Protein AF-0000000080788972 (afdb_homodimer)

Secondary structure (DSSP, 8-state):
-EEEEE-TTHHHHHTSSEEEE-S-BSSHHHHHHHH--SSSB-TTS-BPTTEEEEETTEEGGG--S-B-TTEEEEEEESS---/-EEEEE-TTHHHHHTSSEEEE-S-BSSHHHHHHHH--SSSB-TTSSBPTTEEEEETTEEGGG--S-B-TTEEEEEEESS---

Sequence (164 aa):
MVNIIFKGPLVNYFGTDRIILKNSYNDIIDLIKEIDKNDIISHDGKIRAGYIILINGRDYRIYNKQLGENDTVEIIPINHGGMVNIIFKGPLVNYFGTDRIILKNSYNDIIDLIKEIDKNDIISHDGKIRAGYIILINGRDYRIYNKQLGENDTVEIIPINHGG

pLDDT: mean 90.89, std 12.17, range [23.2, 98.38]

Organism: Sulfurisphaera tokodaii (strain DSM 16993 / JCM 10545 / NBRC 100140 / 7) (NCBI:txid273063)

Structure (mmCIF, N/CA/C/O backbone):
data_AF-0000000080788972-model_v1
#
loop_
_entity.id
_entity.type
_entity.pdbx_description
1 polymer Ubiquitin
#
loop_
_atom_site.group_PDB
_atom_site.id
_atom_site.type_symbol
_atom_site.label_atom_id
_atom_site.label_alt_id
_atom_site.label_comp_id
_atom_site.label_asym_id
_atom_site.label_entity_id
_atom_site.label_seq_id
_atom_site.pdbx_PDB_ins_code
_atom_site.Cartn_x
_atom_site.Cartn_y
_atom_site.Cartn_z
_atom_site.occupancy
_atom_site.B_iso_or_equiv
_atom_site.auth_seq_id
_atom_site.auth_comp_id
_atom_site.auth_asym_id
_atom_site.auth_atom_id
_atom_site.pdbx_PDB_model_num
ATOM 1 N N . MET A 1 1 ? -10.805 -18.516 2.658 1 92.12 1 MET A N 1
ATOM 2 C CA . MET A 1 1 ? -11.008 -17.516 1.621 1 92.12 1 MET A CA 1
ATOM 3 C C . MET A 1 1 ? -10.008 -16.375 1.774 1 92.12 1 MET A C 1
ATOM 5 O O . MET A 1 1 ? -9.742 -15.922 2.891 1 92.12 1 MET A O 1
ATOM 9 N N . VAL A 1 2 ? -9.352 -16.016 0.581 1 96.56 2 VAL A N 1
ATOM 10 C CA . VAL A 1 2 ? -8.414 -14.898 0.636 1 96.56 2 VAL A CA 1
ATOM 11 C C . VAL A 1 2 ? -8.82 -13.828 -0.374 1 96.56 2 VAL A C 1
ATOM 13 O O . VAL A 1 2 ? -9.109 -14.133 -1.534 1 96.56 2 VAL A O 1
ATOM 16 N N . ASN A 1 3 ? -8.945 -12.594 0.067 1 97.62 3 ASN A N 1
ATOM 17 C CA . ASN A 1 3 ? -9.188 -11.445 -0.806 1 97.62 3 ASN A CA 1
ATOM 18 C C . ASN A 1 3 ? -7.887 -10.812 -1.274 1 97.62 3 ASN A C 1
ATOM 20 O O . ASN A 1 3 ? -7.043 -10.438 -0.457 1 97.62 3 ASN A O 1
ATOM 24 N N . ILE A 1 4 ? -7.676 -10.75 -2.527 1 97.94 4 ILE A N 1
ATOM 25 C CA . ILE A 1 4 ? -6.523 -10.047 -3.076 1 97.94 4 ILE A CA 1
ATOM 26 C C . ILE A 1 4 ? -6.961 -8.688 -3.629 1 97.94 4 ILE A C 1
ATOM 28 O O . ILE A 1 4 ? -7.902 -8.609 -4.426 1 97.94 4 ILE A O 1
ATOM 32 N N . ILE A 1 5 ? -6.355 -7.66 -3.174 1 98.38 5 ILE A N 1
ATOM 33 C CA . ILE A 1 5 ? -6.637 -6.309 -3.646 1 98.38 5 ILE A CA 1
ATOM 34 C C . ILE A 1 5 ? -5.445 -5.781 -4.438 1 98.38 5 ILE A C 1
ATOM 36 O O . ILE A 1 5 ? -4.312 -5.785 -3.949 1 98.38 5 ILE A O 1
ATOM 40 N N . PHE A 1 6 ? -5.66 -5.359 -5.633 1 97.44 6 PHE A N 1
ATOM 41 C CA . PHE A 1 6 ? -4.652 -4.738 -6.484 1 97.44 6 PHE A CA 1
ATOM 42 C C . PHE A 1 6 ? -4.742 -3.219 -6.41 1 97.44 6 PHE A C 1
ATOM 44 O O . PHE A 1 6 ? -5.84 -2.654 -6.434 1 97.44 6 PHE A O 1
ATOM 51 N N . LYS A 1 7 ? -3.578 -2.643 -6.305 1 96.38 7 LYS A N 1
ATOM 52 C CA . LYS A 1 7 ? -3.539 -1.186 -6.234 1 96.38 7 LYS A CA 1
ATOM 53 C C . LYS A 1 7 ? -2.826 -0.593 -7.445 1 96.38 7 LYS A C 1
ATOM 55 O O . LYS A 1 7 ? -2.096 -1.296 -8.148 1 96.38 7 LYS A O 1
ATOM 60 N N . GLY A 1 8 ? -3.146 0.694 -7.73 1 94.56 8 GLY A N 1
ATOM 61 C CA . GLY A 1 8 ? -2.469 1.406 -8.805 1 94.56 8 GLY A CA 1
ATOM 62 C C . GLY A 1 8 ? -2.641 0.748 -10.156 1 94.56 8 GLY A C 1
ATOM 63 O O . GLY A 1 8 ? -3.744 0.328 -10.516 1 94.56 8 GLY A O 1
ATOM 64 N N . PRO A 1 9 ? -1.51 0.696 -10.93 1 92.81 9 PRO A N 1
ATOM 65 C CA . PRO A 1 9 ? -1.602 0.198 -12.305 1 92.81 9 PRO A CA 1
ATOM 66 C C . PRO A 1 9 ? -1.979 -1.279 -12.375 1 92.81 9 PRO A C 1
ATOM 68 O O . PRO A 1 9 ? -2.371 -1.772 -13.438 1 92.81 9 PRO A O 1
ATOM 71 N N . LEU A 1 10 ? -1.84 -1.935 -11.281 1 95 10 LEU A N 1
ATOM 72 C CA . LEU A 1 10 ? -2.148 -3.361 -11.289 1 95 10 LEU A CA 1
ATOM 73 C C . LEU A 1 10 ? -3.633 -3.594 -11.539 1 95 10 LEU A C 1
ATOM 75 O O . LEU A 1 10 ? -4.027 -4.668 -12.008 1 95 10 LEU A O 1
ATOM 79 N N . VAL A 1 11 ? -4.445 -2.625 -11.211 1 95.56 11 VAL A N 1
ATOM 80 C CA . VAL A 1 11 ? -5.883 -2.738 -11.445 1 95.56 11 VAL A CA 1
ATOM 81 C C . VAL A 1 11 ? -6.148 -2.955 -12.93 1 95.56 11 VAL A C 1
ATOM 83 O O . VAL A 1 11 ? -6.906 -3.855 -13.305 1 95.56 11 VAL A O 1
ATOM 86 N N . ASN A 1 12 ? -5.434 -2.07 -13.688 1 93.56 12 ASN A N 1
ATOM 87 C CA . ASN A 1 12 ? -5.594 -2.227 -15.125 1 93.56 12 ASN A CA 1
ATOM 88 C C . ASN A 1 12 ? -4.957 -3.52 -15.625 1 93.56 12 ASN A C 1
ATOM 90 O O . ASN A 1 12 ? -5.504 -4.188 -16.5 1 93.56 12 ASN A O 1
ATOM 94 N N . TYR A 1 13 ? -3.826 -3.879 -15.07 1 92.06 13 TYR A N 1
ATOM 95 C CA . TYR A 1 13 ? -3.1 -5.074 -15.477 1 92.06 13 TYR A CA 1
ATOM 96 C C . TYR A 1 13 ? -3.949 -6.324 -15.273 1 92.06 13 TYR A C 1
ATOM 98 O O . TYR A 1 13 ? -4 -7.195 -16.156 1 92.06 13 TYR A O 1
ATOM 106 N N . PHE A 1 14 ? -4.699 -6.473 -14.18 1 94.38 14 PHE A N 1
ATOM 107 C CA . PHE A 1 14 ? -5.48 -7.656 -13.836 1 94.38 14 PHE A CA 1
ATOM 108 C C . PHE A 1 14 ? -6.93 -7.492 -14.281 1 94.38 14 PHE A C 1
ATOM 110 O O . PHE A 1 14 ? -7.691 -8.461 -14.289 1 94.38 14 PHE A O 1
ATOM 117 N N . GLY A 1 15 ? -7.324 -6.227 -14.703 1 95.44 15 GLY A N 1
ATOM 118 C CA . GLY A 1 15 ? -8.672 -5.953 -15.188 1 95.44 15 GLY A CA 1
ATOM 119 C C . GLY A 1 15 ? -9.688 -5.816 -14.07 1 95.44 15 GLY A C 1
ATOM 120 O O . GLY A 1 15 ? -10.891 -5.773 -14.32 1 95.44 15 GLY A O 1
ATOM 121 N N .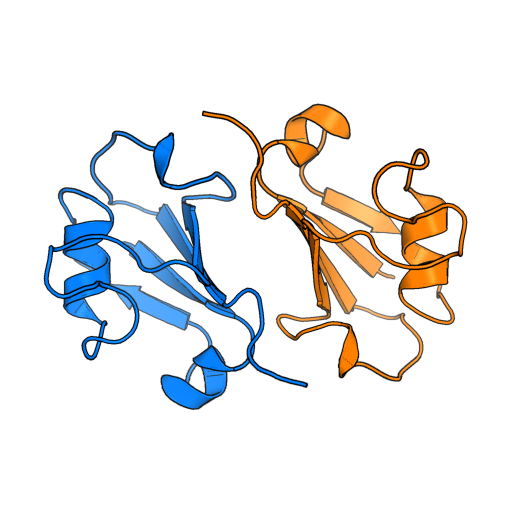 THR A 1 16 ? -9.211 -5.902 -12.836 1 97.19 16 THR A N 1
ATOM 122 C CA . THR A 1 16 ? -10.039 -5.777 -11.641 1 97.19 16 THR A CA 1
ATOM 123 C C . THR A 1 16 ? -9.211 -5.27 -10.461 1 97.19 16 THR A C 1
ATOM 125 O O . THR A 1 16 ? -7.984 -5.406 -10.453 1 97.19 16 THR A O 1
ATOM 128 N N . ASP A 1 17 ? -9.859 -4.676 -9.438 1 97.38 17 ASP A N 1
ATOM 129 C CA . ASP A 1 17 ? -9.125 -4.207 -8.266 1 97.38 17 ASP A CA 1
ATOM 130 C C . ASP A 1 17 ? -9.102 -5.262 -7.164 1 97.38 17 ASP A C 1
ATOM 132 O O . ASP A 1 17 ? -8.406 -5.105 -6.16 1 97.38 17 ASP A O 1
ATOM 136 N N . ARG A 1 18 ? -9.883 -6.367 -7.383 1 97.88 18 ARG A N 1
ATOM 137 C CA . ARG A 1 18 ? -9.945 -7.359 -6.316 1 97.88 18 ARG A CA 1
ATOM 138 C C . ARG A 1 18 ? -10.305 -8.734 -6.871 1 97.88 18 ARG A C 1
ATOM 140 O O . ARG A 1 18 ? -11.094 -8.852 -7.809 1 97.88 18 ARG A O 1
ATOM 147 N N . ILE A 1 19 ? -9.781 -9.758 -6.336 1 96.5 19 ILE A N 1
ATOM 148 C CA . ILE A 1 19 ? -10.172 -11.133 -6.625 1 96.5 19 ILE A CA 1
ATOM 149 C C . ILE A 1 19 ? -10.305 -11.922 -5.324 1 96.5 19 ILE A C 1
ATOM 151 O O . ILE A 1 19 ? -9.617 -11.625 -4.34 1 96.5 19 ILE A O 1
ATOM 155 N N . ILE A 1 20 ? -11.25 -12.82 -5.285 1 96.69 20 ILE A N 1
ATOM 156 C CA . ILE A 1 20 ? -11.453 -13.688 -4.133 1 96.69 20 ILE A CA 1
ATOM 157 C C . ILE A 1 20 ? -10.992 -15.109 -4.461 1 96.69 20 ILE A C 1
ATOM 159 O O . ILE A 1 20 ? -11.406 -15.688 -5.465 1 96.69 20 ILE A O 1
ATOM 163 N N . LEU A 1 21 ? -10.055 -15.578 -3.678 1 95.31 21 LEU A N 1
ATOM 164 C CA . LEU A 1 21 ? -9.609 -16.969 -3.799 1 95.31 21 LEU A CA 1
ATOM 165 C C . LEU A 1 21 ? -10.227 -17.828 -2.707 1 95.31 21 LEU A C 1
ATOM 167 O O . LEU A 1 21 ? -10.219 -17.453 -1.532 1 95.31 21 LEU A O 1
ATOM 171 N N . LYS A 1 22 ? -10.727 -18.953 -3.029 1 93.81 22 LYS A N 1
ATOM 172 C CA . LYS A 1 22 ? -11.453 -19.797 -2.088 1 93.81 22 LYS A CA 1
ATOM 173 C C . LYS A 1 22 ? -10.531 -20.812 -1.426 1 93.81 22 LYS A C 1
ATOM 175 O O . LYS A 1 22 ? -10.891 -21.438 -0.426 1 93.81 22 LYS A O 1
ATOM 180 N N . ASN A 1 23 ? -9.336 -20.938 -1.827 1 92.12 23 ASN A N 1
ATOM 181 C CA . ASN A 1 23 ? -8.375 -21.891 -1.283 1 92.12 23 ASN A CA 1
ATOM 182 C C . ASN A 1 23 ? -7.543 -21.266 -0.165 1 92.12 23 ASN A C 1
ATOM 184 O O . ASN A 1 23 ? -7.598 -20.062 0.058 1 92.12 23 ASN A O 1
ATOM 188 N N . SER A 1 24 ? -6.965 -22.188 0.576 1 93.12 24 SER A N 1
ATOM 189 C CA . SER A 1 24 ? -5.918 -21.766 1.503 1 93.12 24 SER A CA 1
ATOM 190 C C . SER A 1 24 ? -4.535 -21.938 0.882 1 93.12 24 SER A C 1
ATOM 192 O O . SER A 1 24 ? -4.348 -22.75 -0.026 1 93.12 24 SER A O 1
ATOM 194 N N . TYR A 1 25 ? -3.633 -21.125 1.379 1 94.25 25 TYR A N 1
ATOM 195 C CA . TYR A 1 25 ? -2.264 -21.156 0.878 1 94.25 25 TYR A CA 1
ATOM 196 C C . TYR A 1 25 ? -1.267 -21.266 2.025 1 94.25 25 TYR A C 1
ATOM 198 O O . TYR A 1 25 ? -1.512 -20.766 3.123 1 94.25 25 TYR A O 1
ATOM 206 N N . ASN A 1 26 ? -0.19 -21.906 1.738 1 93 26 ASN A N 1
ATOM 207 C CA . ASN A 1 26 ? 0.823 -22.094 2.771 1 93 26 ASN A CA 1
ATOM 208 C C . ASN A 1 26 ? 1.501 -20.781 3.143 1 93 26 ASN A C 1
ATOM 210 O O . ASN A 1 26 ? 1.84 -20.562 4.305 1 93 26 ASN A O 1
ATOM 214 N N . ASP A 1 27 ? 1.814 -20.031 2.158 1 94.44 27 ASP A N 1
ATOM 215 C CA . ASP A 1 27 ? 2.447 -18.734 2.365 1 94.44 27 ASP A CA 1
ATOM 216 C C . ASP A 1 27 ? 2.129 -17.766 1.219 1 94.44 27 ASP A C 1
ATOM 218 O O . ASP A 1 27 ? 1.364 -18.109 0.314 1 94.44 27 ASP A O 1
ATOM 222 N N . ILE A 1 28 ? 2.639 -16.609 1.322 1 95.94 28 ILE A N 1
ATOM 223 C CA . ILE A 1 28 ? 2.338 -15.523 0.395 1 95.94 28 ILE A CA 1
ATOM 224 C C . ILE A 1 28 ? 2.883 -15.859 -0.991 1 95.94 28 ILE A C 1
ATOM 226 O O . ILE A 1 28 ? 2.271 -15.523 -2.006 1 95.94 28 ILE A O 1
ATOM 230 N N . ILE A 1 29 ? 4.055 -16.516 -1.034 1 95.12 29 ILE A N 1
ATOM 231 C CA . ILE A 1 29 ? 4.648 -16.859 -2.322 1 95.12 29 ILE A CA 1
ATOM 232 C C . ILE A 1 29 ? 3.738 -17.828 -3.074 1 95.12 29 ILE A C 1
ATOM 234 O O . ILE A 1 29 ? 3.451 -17.625 -4.258 1 95.12 29 ILE A O 1
ATOM 238 N N . ASP A 1 30 ? 3.279 -18.828 -2.328 1 94.06 30 ASP A N 1
ATOM 239 C CA . ASP A 1 30 ? 2.342 -19.797 -2.902 1 94.06 30 ASP A CA 1
ATOM 240 C C . ASP A 1 30 ? 1.092 -19.094 -3.428 1 94.06 30 ASP A C 1
ATOM 242 O O . ASP A 1 30 ? 0.587 -19.438 -4.5 1 94.06 30 ASP A O 1
ATOM 246 N N . LEU A 1 31 ? 0.535 -18.203 -2.771 1 95.94 31 LEU A N 1
ATOM 247 C CA . LEU A 1 31 ? -0.671 -17.469 -3.143 1 95.94 31 LEU A CA 1
ATOM 248 C C . LEU A 1 31 ? -0.437 -16.641 -4.402 1 95.94 31 LEU A C 1
ATOM 250 O O . LEU A 1 31 ? -1.224 -16.719 -5.348 1 95.94 31 LEU A O 1
ATOM 254 N N . ILE A 1 32 ? 0.674 -15.844 -4.402 1 96.44 32 ILE A N 1
ATOM 255 C CA . ILE A 1 32 ? 0.932 -14.93 -5.508 1 96.44 32 ILE A CA 1
ATOM 256 C C . ILE A 1 32 ? 1.182 -15.727 -6.785 1 96.44 32 ILE A C 1
ATOM 258 O O . ILE A 1 32 ? 0.778 -15.305 -7.875 1 96.44 32 ILE A O 1
ATOM 262 N N . LYS A 1 33 ? 1.804 -16.891 -6.66 1 94.06 33 LYS A N 1
ATOM 263 C CA . LYS A 1 33 ? 2.072 -17.734 -7.824 1 94.06 33 LYS A CA 1
ATOM 264 C C . LYS A 1 33 ? 0.777 -18.125 -8.523 1 94.06 33 LYS A C 1
ATOM 266 O O . LYS A 1 33 ? 0.766 -18.359 -9.734 1 94.06 33 LYS A O 1
ATOM 271 N N . GLU A 1 34 ? -0.278 -18.203 -7.773 1 92.62 34 GLU A N 1
ATOM 272 C CA . GLU A 1 34 ? -1.574 -18.594 -8.32 1 92.62 34 GLU A CA 1
ATOM 273 C C . GLU A 1 34 ? -2.092 -17.547 -9.305 1 92.62 34 GLU A C 1
ATOM 275 O O . GLU A 1 34 ? -2.777 -17.875 -10.273 1 92.62 34 GLU A O 1
ATOM 280 N N . ILE A 1 35 ? -1.763 -16.281 -9.109 1 93.75 35 ILE A N 1
ATOM 281 C CA . ILE A 1 35 ? -2.393 -15.211 -9.883 1 93.75 35 ILE A CA 1
ATOM 282 C C . ILE A 1 35 ? -1.349 -14.523 -10.75 1 93.75 35 ILE A C 1
ATOM 284 O O . ILE A 1 35 ? -1.694 -13.82 -11.711 1 93.75 35 ILE A O 1
ATOM 288 N N . ASP A 1 36 ? -0.043 -14.68 -10.359 1 88 36 ASP A N 1
ATOM 289 C CA . ASP A 1 36 ? 1.08 -13.945 -10.93 1 88 36 ASP A CA 1
ATOM 290 C C . ASP A 1 36 ? 1.401 -14.438 -12.344 1 88 36 ASP A C 1
ATOM 292 O O . ASP A 1 36 ? 1.428 -15.641 -12.594 1 88 36 ASP A O 1
ATOM 296 N N . LYS A 1 37 ? 1.533 -13.586 -13.289 1 83.44 37 LYS A N 1
ATOM 297 C CA . LYS A 1 37 ? 2.023 -13.945 -14.617 1 83.44 37 LYS A CA 1
ATOM 298 C C . LYS A 1 37 ? 3.529 -13.719 -14.727 1 83.44 37 LYS A C 1
ATOM 300 O O . LYS A 1 37 ? 4 -13.102 -15.68 1 83.44 37 LYS A O 1
ATOM 305 N N . ASN A 1 38 ? 4.336 -14.016 -13.703 1 80.06 38 ASN A N 1
ATOM 306 C CA . ASN A 1 38 ? 5.793 -13.953 -13.602 1 80.06 38 ASN A CA 1
ATOM 307 C C . ASN A 1 38 ? 6.285 -12.508 -13.508 1 80.06 38 ASN A C 1
ATOM 309 O O . ASN A 1 38 ? 7.375 -12.195 -13.984 1 80.06 38 ASN A O 1
ATOM 313 N N . ASP A 1 39 ? 5.512 -11.68 -13.031 1 90.12 39 ASP A N 1
ATOM 314 C CA . ASP A 1 39 ? 5.887 -10.273 -12.898 1 90.12 39 ASP A CA 1
ATOM 315 C C . ASP A 1 39 ? 6.285 -9.945 -11.461 1 90.12 39 ASP A C 1
ATOM 317 O O . ASP A 1 39 ? 7.277 -9.25 -11.227 1 90.12 39 ASP A O 1
ATOM 321 N N . ILE A 1 40 ? 5.574 -10.5 -10.555 1 94.88 40 ILE A N 1
ATOM 322 C CA . ILE A 1 40 ? 5.758 -10.133 -9.156 1 94.88 40 ILE A CA 1
ATOM 323 C C . ILE A 1 40 ? 6.789 -11.062 -8.516 1 94.88 40 ILE A C 1
ATOM 325 O O . ILE A 1 40 ? 7.656 -10.609 -7.762 1 94.88 40 ILE A O 1
ATOM 329 N N . ILE A 1 41 ? 6.691 -12.375 -8.789 1 96.06 41 ILE A N 1
ATOM 330 C CA . ILE A 1 41 ? 7.633 -13.352 -8.242 1 96.06 41 ILE A CA 1
ATOM 331 C C . ILE A 1 41 ? 8.797 -13.539 -9.219 1 96.06 41 ILE A C 1
ATOM 333 O O . ILE A 1 41 ? 8.586 -13.789 -10.406 1 96.06 41 ILE A O 1
ATOM 337 N N . SER A 1 42 ? 10.023 -13.391 -8.719 1 93.69 42 SER A N 1
ATOM 338 C CA . SER A 1 42 ? 11.227 -13.547 -9.531 1 93.69 42 SER A CA 1
ATOM 339 C C . SER A 1 42 ? 11.492 -15.016 -9.852 1 93.69 42 SER A C 1
ATOM 341 O O . SER A 1 42 ? 10.82 -15.898 -9.32 1 93.69 42 SER A O 1
ATOM 343 N N . HIS A 1 43 ? 12.523 -15.258 -10.758 1 93.06 43 HIS A N 1
ATOM 344 C CA . HIS A 1 43 ? 12.891 -16.609 -11.148 1 93.06 43 HIS A CA 1
ATOM 345 C C . HIS A 1 43 ? 13.383 -17.422 -9.953 1 93.06 43 HIS A C 1
ATOM 347 O O . HIS A 1 43 ? 13.18 -18.641 -9.898 1 93.06 43 HIS A O 1
ATOM 353 N N . ASP A 1 44 ? 13.914 -16.75 -8.914 1 93.31 44 ASP A N 1
ATOM 354 C CA . ASP A 1 44 ? 14.422 -17.438 -7.73 1 93.31 44 ASP A CA 1
ATOM 355 C C . ASP A 1 44 ? 13.32 -17.625 -6.688 1 93.31 44 ASP A C 1
ATOM 357 O O . ASP A 1 44 ? 13.586 -18.062 -5.57 1 93.31 44 ASP A O 1
ATOM 361 N N . GLY A 1 45 ? 12.148 -17.25 -7.023 1 92.62 45 GLY A N 1
ATOM 362 C CA . GLY A 1 45 ? 11.008 -17.547 -6.168 1 92.62 45 GLY A CA 1
ATOM 363 C C . GLY A 1 45 ? 10.781 -16.484 -5.098 1 92.62 45 GLY A C 1
ATOM 364 O O . GLY A 1 45 ? 10.125 -16.766 -4.086 1 92.62 45 GLY A O 1
ATOM 365 N N . LYS A 1 46 ? 11.328 -15.305 -5.301 1 93.69 46 LYS A N 1
ATOM 366 C CA . LYS A 1 46 ? 11.18 -14.227 -4.332 1 93.69 46 LYS A CA 1
ATOM 367 C C . LYS A 1 46 ? 10.312 -13.102 -4.891 1 93.69 46 LYS A C 1
ATOM 369 O O . LYS A 1 46 ? 10.18 -12.961 -6.105 1 93.69 46 LYS A O 1
ATOM 374 N N . ILE A 1 47 ? 9.656 -12.375 -4.047 1 93.44 47 ILE A N 1
ATOM 375 C CA . ILE A 1 47 ? 8.922 -11.188 -4.469 1 93.44 47 ILE A CA 1
ATOM 376 C C . ILE A 1 47 ? 9.906 -10.102 -4.902 1 93.44 47 ILE A C 1
ATOM 378 O O . ILE A 1 47 ? 10.82 -9.75 -4.156 1 93.44 47 ILE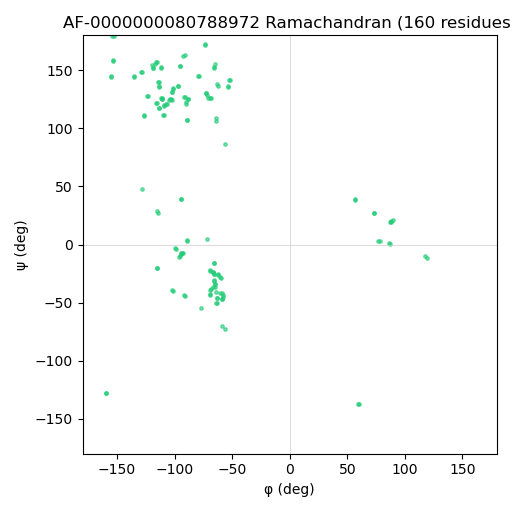 A O 1
ATOM 382 N N . ARG A 1 48 ? 9.711 -9.602 -6.094 1 92.38 48 ARG A N 1
ATOM 383 C CA . ARG A 1 48 ? 10.602 -8.602 -6.668 1 92.38 48 ARG A CA 1
ATOM 384 C C . ARG A 1 48 ? 10.523 -7.293 -5.887 1 92.38 48 ARG A C 1
ATOM 386 O O . ARG A 1 48 ? 9.469 -6.945 -5.344 1 92.38 48 ARG A O 1
ATOM 393 N N . ALA A 1 49 ? 11.711 -6.691 -6.055 1 88.38 49 ALA A N 1
ATOM 394 C CA . ALA A 1 49 ? 11.711 -5.328 -5.531 1 88.38 49 ALA A CA 1
ATOM 395 C C . ALA A 1 49 ? 10.719 -4.449 -6.289 1 88.38 49 ALA A C 1
ATOM 397 O O . ALA A 1 49 ? 10.43 -4.703 -7.461 1 88.38 49 ALA A O 1
ATOM 398 N N . GLY A 1 50 ? 9.945 -3.6 -5.711 1 90.69 50 GLY A N 1
ATOM 399 C CA . GLY A 1 50 ? 9.023 -2.709 -6.395 1 90.69 50 GLY A CA 1
ATOM 400 C C . GLY A 1 50 ? 7.574 -2.965 -6.035 1 90.69 50 GLY A C 1
ATOM 401 O O . GLY A 1 50 ? 6.68 -2.256 -6.496 1 90.69 50 GLY A O 1
ATOM 402 N N . TYR A 1 51 ? 7.523 -4.066 -5.359 1 93.62 51 TYR A N 1
ATOM 403 C CA . TYR A 1 51 ? 6.176 -4.355 -4.879 1 93.62 51 TYR A CA 1
ATOM 404 C C . TYR A 1 51 ? 6.117 -4.309 -3.359 1 93.62 51 TYR A C 1
ATOM 406 O O . TYR A 1 51 ? 7.02 -4.797 -2.68 1 93.62 51 TYR A O 1
ATOM 414 N N . ILE A 1 52 ? 5.105 -3.775 -2.871 1 93.81 52 ILE A N 1
ATOM 415 C CA . ILE A 1 52 ? 4.734 -3.881 -1.464 1 93.81 52 ILE A CA 1
ATOM 416 C C . ILE A 1 52 ? 3.576 -4.863 -1.308 1 93.81 52 ILE A C 1
ATOM 418 O O . ILE A 1 52 ? 2.57 -4.766 -2.014 1 93.81 52 ILE A O 1
ATOM 422 N N . ILE A 1 53 ? 3.762 -5.816 -0.499 1 95.75 53 ILE A N 1
ATOM 423 C CA . ILE A 1 53 ? 2.713 -6.789 -0.211 1 95.75 53 ILE A CA 1
ATOM 424 C C . ILE A 1 53 ? 2.316 -6.699 1.261 1 95.75 53 ILE A C 1
ATOM 426 O O . ILE A 1 53 ? 3.168 -6.809 2.146 1 95.75 53 ILE A O 1
ATOM 430 N N . LEU A 1 54 ? 1.129 -6.445 1.532 1 96.19 54 LEU A N 1
ATOM 431 C CA . LEU A 1 54 ? 0.598 -6.395 2.891 1 96.19 54 LEU A CA 1
ATOM 432 C C . LEU A 1 54 ? -0.408 -7.516 3.123 1 96.19 54 LEU A C 1
ATOM 434 O O . LEU A 1 54 ? -1.221 -7.82 2.246 1 96.19 54 LEU A O 1
ATOM 438 N N . ILE A 1 55 ? -0.34 -8.164 4.227 1 96.5 55 ILE A N 1
ATOM 439 C CA . ILE A 1 55 ? -1.353 -9.102 4.699 1 96.5 55 ILE A CA 1
ATOM 440 C C . ILE A 1 55 ? -2.082 -8.508 5.902 1 96.5 55 ILE A C 1
ATOM 442 O O . ILE A 1 55 ? -1.478 -8.281 6.949 1 96.5 55 ILE A O 1
ATOM 446 N N . ASN A 1 56 ? -3.359 -8.18 5.66 1 96 56 ASN A N 1
ATOM 447 C CA . ASN A 1 56 ? -4.16 -7.543 6.699 1 96 56 ASN A CA 1
ATOM 448 C C . ASN A 1 56 ? -3.516 -6.25 7.195 1 96 56 ASN A C 1
ATOM 450 O O . ASN A 1 56 ? -3.451 -6.008 8.398 1 96 56 ASN A O 1
ATOM 454 N N . GLY A 1 57 ? -2.949 -5.52 6.293 1 95.44 57 GLY A N 1
ATOM 455 C CA . GLY A 1 57 ? -2.43 -4.188 6.559 1 95.44 57 GLY A CA 1
ATOM 456 C C . GLY A 1 57 ? -1.001 -4.195 7.066 1 95.44 57 GLY A C 1
ATOM 457 O O . GLY A 1 57 ? -0.434 -3.137 7.355 1 95.44 57 GLY A O 1
ATOM 458 N N . ARG A 1 58 ? -0.446 -5.406 7.172 1 94.19 58 ARG A N 1
ATOM 459 C CA . ARG A 1 58 ? 0.909 -5.531 7.699 1 94.19 58 ARG A CA 1
ATOM 460 C C . ARG A 1 58 ? 1.845 -6.141 6.656 1 94.19 58 ARG A C 1
ATOM 462 O O . ARG A 1 58 ? 1.417 -6.934 5.816 1 94.19 58 ARG A O 1
ATOM 469 N N . ASP A 1 59 ? 3.133 -5.742 6.809 1 94.69 59 ASP A N 1
ATOM 470 C CA . ASP A 1 59 ? 4.121 -6.285 5.883 1 94.69 59 ASP A CA 1
ATOM 471 C C . ASP A 1 59 ? 4.07 -7.812 5.852 1 94.69 59 ASP A C 1
ATOM 473 O O . ASP A 1 59 ? 4.066 -8.453 6.902 1 94.69 59 ASP A O 1
ATOM 477 N N . TYR A 1 60 ? 4.137 -8.375 4.668 1 94.81 60 TYR A N 1
ATOM 478 C CA . TYR A 1 60 ? 3.98 -9.82 4.523 1 94.81 60 TYR A CA 1
ATOM 479 C C . TYR A 1 60 ? 5.148 -10.562 5.164 1 94.81 60 TYR A C 1
ATOM 481 O O . TYR A 1 60 ? 5.012 -11.719 5.566 1 94.81 60 TYR A O 1
ATOM 489 N N . ARG A 1 61 ? 6.297 -9.953 5.316 1 92.31 61 ARG A N 1
ATOM 490 C CA . ARG A 1 61 ? 7.5 -10.602 5.836 1 92.31 61 ARG A CA 1
ATOM 4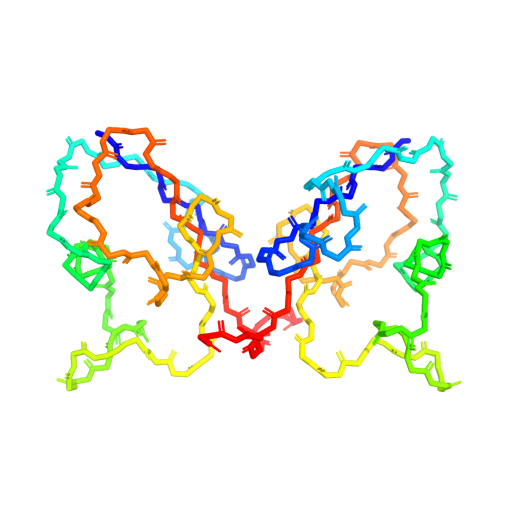91 C C . ARG A 1 61 ? 7.344 -10.938 7.312 1 92.31 61 ARG A C 1
ATOM 493 O O . ARG A 1 61 ? 8.07 -11.781 7.84 1 92.31 61 ARG A O 1
ATOM 500 N N . ILE A 1 62 ? 6.469 -10.25 7.934 1 90.81 62 ILE A N 1
ATOM 501 C CA . ILE A 1 62 ? 6.312 -10.508 9.359 1 90.81 62 ILE A CA 1
ATOM 502 C C . ILE A 1 62 ? 5.109 -11.422 9.586 1 90.81 62 ILE A C 1
ATOM 504 O O . ILE A 1 62 ? 4.758 -11.719 10.734 1 90.81 62 ILE A O 1
ATOM 508 N N . TYR A 1 63 ? 4.406 -11.758 8.531 1 87.06 63 TYR A N 1
ATOM 509 C CA . TYR A 1 63 ? 3.27 -12.672 8.594 1 87.06 63 TYR A CA 1
ATOM 510 C C . TYR A 1 63 ? 3.719 -14.117 8.406 1 87.06 63 TYR A C 1
ATOM 512 O O . TYR A 1 63 ? 4.16 -14.5 7.324 1 87.06 63 TYR A O 1
ATOM 520 N N . ASN A 1 64 ? 3.76 -14.945 9.336 1 82.69 64 ASN A N 1
ATOM 521 C CA . ASN A 1 64 ? 4.328 -16.297 9.297 1 82.69 64 ASN A CA 1
ATOM 522 C C . ASN A 1 64 ? 3.252 -17.359 9.477 1 82.69 64 ASN A C 1
ATOM 524 O O . ASN A 1 64 ? 3.533 -18.453 9.969 1 82.69 64 ASN A O 1
ATOM 528 N N . LYS A 1 65 ? 2.043 -17.062 9.102 1 85.69 65 LYS A N 1
ATOM 529 C CA . LYS A 1 65 ? 0.955 -18.031 9.227 1 85.69 65 LYS A CA 1
ATOM 530 C C . LYS A 1 65 ? 0.386 -18.406 7.863 1 85.69 65 LYS A C 1
ATOM 532 O O . LYS A 1 65 ? 0.604 -17.688 6.879 1 85.69 65 LYS A O 1
ATOM 537 N N . GLN A 1 66 ? -0.195 -19.609 7.848 1 91.38 66 GLN A N 1
ATOM 538 C CA . GLN A 1 66 ? -0.957 -19.953 6.656 1 91.38 66 GLN A CA 1
ATOM 539 C C . GLN A 1 66 ? -1.983 -18.891 6.312 1 91.38 66 GLN A C 1
ATOM 541 O O . GLN A 1 66 ? -2.566 -18.266 7.207 1 91.38 66 GLN A O 1
ATOM 546 N N . LEU A 1 67 ? -2.074 -18.719 5.012 1 93.56 67 LEU A N 1
ATOM 547 C CA . LEU A 1 67 ? -3.07 -17.766 4.539 1 93.56 67 LEU A CA 1
ATOM 548 C C . LEU A 1 67 ? -4.422 -18.438 4.336 1 93.56 67 LEU A C 1
ATOM 550 O O . LEU A 1 67 ? -4.496 -19.516 3.742 1 93.56 67 LEU A O 1
ATOM 554 N N . GLY A 1 68 ? -5.359 -17.938 4.918 1 82.81 68 GLY A N 1
ATOM 555 C CA . GLY A 1 68 ? -6.672 -18.562 4.82 1 82.81 68 GLY A CA 1
ATOM 556 C C . GLY A 1 68 ? -7.805 -17.609 5.164 1 82.81 68 GLY A C 1
ATOM 557 O O . GLY A 1 68 ? -7.758 -16.438 4.82 1 82.81 68 GLY A O 1
ATOM 558 N N . GLU A 1 69 ? -8.609 -18.125 6.094 1 80.44 69 GLU A N 1
ATOM 559 C CA . GLU A 1 69 ? -9.977 -17.625 6.188 1 80.44 69 GLU A CA 1
ATOM 560 C C . GLU A 1 69 ? -9.984 -16.141 6.582 1 80.44 69 GLU A C 1
ATOM 562 O O . GLU A 1 69 ? -9.609 -15.797 7.703 1 80.44 69 GLU A O 1
ATOM 567 N N . ASN A 1 70 ? -10.328 -15.234 5.676 1 90.38 70 ASN A N 1
ATOM 568 C CA . ASN A 1 70 ? -10.734 -13.836 5.773 1 90.38 70 ASN A CA 1
ATOM 569 C C . ASN A 1 70 ? -9.531 -12.906 5.758 1 90.38 70 ASN A C 1
ATOM 571 O O . ASN A 1 70 ? -9.594 -11.789 6.289 1 90.38 70 ASN A O 1
ATOM 575 N N . ASP A 1 71 ? -8.359 -13.516 5.227 1 96.31 71 ASP A N 1
ATOM 576 C CA . ASP A 1 71 ? -7.195 -12.648 5.086 1 96.31 71 ASP A CA 1
ATOM 577 C C . ASP A 1 71 ? -7.316 -11.766 3.846 1 96.31 71 ASP A C 1
ATOM 579 O O . ASP A 1 71 ? -7.91 -12.172 2.844 1 96.31 71 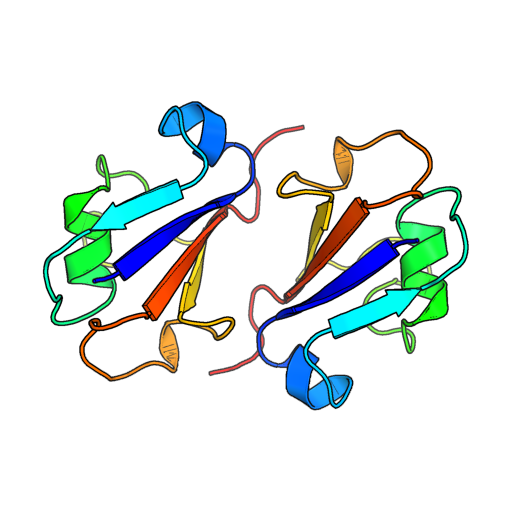ASP A O 1
ATOM 583 N N . THR A 1 72 ? -6.832 -10.594 3.926 1 97.44 72 THR A N 1
ATOM 584 C CA . THR A 1 72 ? -6.719 -9.688 2.787 1 97.44 72 THR A CA 1
ATOM 585 C C . THR A 1 72 ? -5.254 -9.469 2.412 1 97.44 72 THR A C 1
ATOM 587 O O . THR A 1 72 ? -4.422 -9.195 3.279 1 97.44 72 THR A O 1
ATOM 590 N N . VAL A 1 73 ? -4.926 -9.688 1.193 1 97.19 73 VAL A N 1
ATOM 591 C CA . VAL A 1 73 ? -3.6 -9.43 0.644 1 97.19 73 VAL A CA 1
ATOM 592 C C . VAL A 1 73 ? -3.656 -8.242 -0.309 1 97.19 73 VAL A C 1
ATOM 594 O O . VAL A 1 73 ? -4.414 -8.25 -1.282 1 97.19 73 VAL A O 1
ATOM 597 N N . GLU A 1 74 ? -2.914 -7.188 -0.022 1 97.69 74 GLU A N 1
ATOM 598 C CA . GLU A 1 74 ? -2.799 -6.039 -0.916 1 97.69 74 GLU A CA 1
ATOM 599 C C . GLU A 1 74 ? -1.477 -6.062 -1.677 1 97.69 74 GLU A C 1
ATOM 601 O O . GLU A 1 74 ? -0.416 -6.27 -1.084 1 97.69 74 GLU A O 1
ATOM 606 N N . ILE A 1 75 ? -1.515 -5.891 -2.953 1 96.56 75 ILE A N 1
ATOM 607 C CA . ILE A 1 75 ? -0.334 -5.812 -3.809 1 96.56 75 ILE A CA 1
ATOM 608 C C . ILE A 1 75 ? -0.213 -4.406 -4.395 1 96.56 75 ILE A C 1
ATOM 610 O O . ILE A 1 75 ? -1.095 -3.955 -5.129 1 96.56 75 ILE A O 1
ATOM 614 N N . ILE A 1 76 ? 0.876 -3.75 -4.039 1 95.62 76 ILE A N 1
ATOM 615 C CA . ILE A 1 76 ? 1.061 -2.338 -4.352 1 95.62 76 ILE A CA 1
ATOM 616 C C . ILE A 1 76 ? 2.395 -2.137 -5.066 1 95.62 76 ILE A C 1
ATOM 618 O O . ILE A 1 76 ? 3.459 -2.26 -4.457 1 95.62 76 ILE A O 1
ATOM 622 N N . PRO A 1 77 ? 2.373 -1.809 -6.281 1 93.69 77 PRO A N 1
ATOM 623 C CA . PRO A 1 77 ? 3.637 -1.461 -6.934 1 93.69 77 PRO A CA 1
ATOM 624 C C . PRO A 1 77 ? 4.191 -0.117 -6.469 1 93.69 77 PRO A C 1
ATOM 626 O O . PRO A 1 77 ? 3.434 0.834 -6.27 1 93.69 77 PRO A O 1
ATOM 629 N N . ILE A 1 78 ? 5.488 0.052 -6.012 1 87.56 78 ILE A N 1
ATOM 630 C CA . ILE A 1 78 ? 6.129 1.29 -5.582 1 87.56 78 ILE A CA 1
ATOM 631 C C . ILE A 1 78 ? 6.105 2.305 -6.723 1 87.56 78 ILE A C 1
ATOM 633 O O . ILE A 1 78 ? 5.848 3.492 -6.5 1 87.56 78 ILE A O 1
ATOM 637 N N . ASN A 1 79 ? 6.883 2.238 -7.957 1 64.56 79 ASN A N 1
ATOM 638 C CA . ASN A 1 79 ? 7.102 3.26 -8.977 1 64.56 79 ASN A CA 1
ATOM 639 C C . ASN A 1 79 ? 5.887 3.418 -9.883 1 64.56 79 ASN A C 1
ATOM 641 O O . ASN A 1 79 ? 5.793 4.387 -10.641 1 64.56 79 ASN A O 1
ATOM 645 N N . HIS A 1 80 ? 5.359 2.414 -10.523 1 47.66 80 HIS A N 1
ATOM 646 C CA . HIS A 1 80 ? 4.953 2.354 -11.922 1 47.66 80 HIS A CA 1
ATOM 647 C C . HIS A 1 80 ? 3.697 3.182 -12.172 1 47.66 80 HIS A C 1
ATOM 649 O O . HIS A 1 80 ? 3.279 3.359 -13.32 1 47.66 80 HIS A O 1
ATOM 655 N N . GLY A 1 81 ? 2.771 3.984 -11.828 1 36.16 81 GLY A N 1
ATOM 656 C CA . GLY A 1 81 ? 1.948 4.723 -12.773 1 36.16 81 GLY A CA 1
ATOM 657 C C . GLY A 1 81 ? 1.907 6.211 -12.492 1 36.16 81 GLY A C 1
ATOM 658 O O . GLY A 1 81 ? 1.175 6.664 -11.609 1 36.16 81 GLY A O 1
ATOM 659 N N . GLY A 1 82 ? 2.473 7.523 -12.188 1 24.39 82 GLY A N 1
ATOM 660 C CA . GLY A 1 82 ? 1.909 8.367 -13.227 1 24.39 82 GLY A CA 1
ATOM 661 C C . GLY A 1 82 ? 2.059 7.785 -14.617 1 24.39 82 GLY A C 1
ATOM 662 O O . GLY A 1 82 ? 2.875 6.887 -14.836 1 24.39 82 GLY A O 1
ATOM 663 N N . MET B 1 1 ? -15.328 15 3.539 1 92.12 1 MET B N 1
ATOM 664 C CA . MET B 1 1 ? -14.773 14.039 4.48 1 92.12 1 MET B CA 1
ATOM 665 C C . MET B 1 1 ? -13.695 13.188 3.812 1 92.12 1 MET B C 1
ATOM 667 O O . MET B 1 1 ? -13.859 12.766 2.666 1 92.12 1 MET B O 1
ATOM 671 N N . VAL B 1 2 ? -12.5 13.07 4.535 1 96.62 2 VAL B N 1
ATOM 672 C CA . VAL B 1 2 ? -11.438 12.242 3.982 1 96.62 2 VAL B CA 1
ATOM 673 C C . VAL B 1 2 ? -11.047 11.164 4.996 1 96.62 2 VAL B C 1
ATOM 675 O O . VAL B 1 2 ? -10.836 11.461 6.172 1 96.62 2 VAL B O 1
ATOM 678 N N . ASN B 1 3 ? -11.031 9.922 4.574 1 97.62 3 ASN B N 1
ATOM 679 C CA . ASN B 1 3 ? -10.539 8.812 5.387 1 97.62 3 ASN B CA 1
ATOM 680 C C . ASN B 1 3 ? -9.047 8.578 5.164 1 97.62 3 ASN B C 1
ATOM 682 O O . ASN B 1 3 ? -8.602 8.406 4.027 1 97.62 3 ASN B O 1
ATOM 686 N N . ILE B 1 4 ? -8.297 8.641 6.18 1 97.94 4 ILE B N 1
ATOM 687 C CA . ILE B 1 4 ? -6.879 8.305 6.098 1 97.94 4 ILE B CA 1
ATOM 688 C C . ILE B 1 4 ? -6.645 6.918 6.699 1 97.94 4 ILE B C 1
ATOM 690 O O . ILE B 1 4 ? -7.059 6.648 7.828 1 97.94 4 ILE B O 1
ATOM 694 N N . ILE B 1 5 ? -6.059 6.059 5.953 1 98.38 5 ILE B N 1
ATOM 695 C CA . ILE B 1 5 ? -5.727 4.715 6.414 1 98.38 5 ILE B CA 1
ATOM 696 C C . ILE B 1 5 ? -4.211 4.574 6.543 1 98.38 5 ILE B C 1
ATOM 698 O O . ILE B 1 5 ? -3.475 4.84 5.59 1 98.38 5 ILE B O 1
ATOM 702 N N . PHE B 1 6 ? -3.742 4.184 7.672 1 97.44 6 PHE B N 1
ATOM 703 C CA . PHE B 1 6 ? -2.334 3.91 7.93 1 97.44 6 PHE B CA 1
ATOM 704 C C . PHE B 1 6 ? -2.039 2.422 7.801 1 97.44 6 PHE B C 1
ATOM 706 O O . PHE B 1 6 ? -2.811 1.587 8.281 1 97.44 6 PHE B O 1
ATOM 713 N N . LYS B 1 7 ? -0.949 2.16 7.145 1 96.5 7 LYS B N 1
ATOM 714 C CA . LYS B 1 7 ? -0.564 0.765 6.957 1 96.5 7 LYS B CA 1
ATOM 715 C C . LYS B 1 7 ? 0.752 0.459 7.668 1 96.5 7 LYS B C 1
ATOM 717 O O . LYS B 1 7 ? 1.514 1.371 7.996 1 96.5 7 LYS B O 1
ATOM 722 N N . GLY B 1 8 ? 0.954 -0.842 7.969 1 94.69 8 GLY B N 1
ATOM 723 C CA . GLY B 1 8 ? 2.207 -1.28 8.562 1 94.69 8 GLY B CA 1
ATOM 724 C C . GLY B 1 8 ? 2.502 -0.612 9.891 1 94.69 8 GLY B C 1
ATOM 725 O O . GLY B 1 8 ? 1.616 -0.484 10.742 1 94.69 8 GLY B O 1
ATOM 726 N N . PRO B 1 9 ? 3.799 -0.211 10.062 1 92.81 9 PRO B N 1
ATOM 727 C CA . PRO B 1 9 ? 4.215 0.325 11.359 1 92.81 9 PRO B CA 1
ATOM 728 C C . PRO B 1 9 ? 3.537 1.651 11.695 1 92.81 9 PRO B C 1
ATOM 730 O O . PRO B 1 9 ? 3.555 2.084 12.852 1 92.81 9 PRO B O 1
ATOM 733 N N . LEU B 1 10 ? 2.986 2.246 10.703 1 95.12 10 LEU B N 1
ATOM 734 C CA . LEU B 1 10 ? 2.357 3.539 10.945 1 95.12 10 LEU B CA 1
ATOM 735 C C . LEU B 1 10 ? 1.153 3.393 11.867 1 95.12 10 LEU B C 1
ATOM 737 O O . LEU B 1 10 ? 0.754 4.352 12.531 1 95.12 10 LEU B O 1
ATOM 741 N N . VAL B 1 11 ? 0.56 2.221 11.883 1 95.75 11 VAL B N 1
ATOM 742 C CA . VAL B 1 11 ? -0.586 1.966 12.75 1 95.75 11 VAL B CA 1
ATOM 743 C C . VAL B 1 11 ? -0.193 2.195 14.203 1 95.75 11 VAL B C 1
ATOM 745 O O . VAL B 1 11 ? -0.904 2.879 14.945 1 95.75 11 VAL B O 1
ATOM 748 N N . ASN B 1 12 ? 0.988 1.587 14.484 1 93.81 12 ASN B N 1
ATOM 749 C CA . ASN B 1 12 ? 1.469 1.781 15.852 1 93.81 12 ASN B CA 1
ATOM 750 C C . ASN B 1 12 ? 1.896 3.227 16.094 1 93.81 12 ASN B C 1
ATOM 752 O O . ASN B 1 12 ? 1.657 3.775 17.172 1 93.81 12 ASN B O 1
ATOM 756 N N . TYR B 1 13 ? 2.523 3.83 15.117 1 92.44 13 TYR B N 1
ATOM 757 C CA . TYR B 1 13 ? 3.014 5.199 15.227 1 92.44 13 TYR B CA 1
ATOM 758 C C . TYR B 1 13 ? 1.871 6.164 15.523 1 92.44 13 TYR B C 1
ATOM 760 O O . TYR B 1 13 ? 1.996 7.043 16.375 1 92.44 13 TYR B O 1
ATOM 768 N N . PHE B 1 14 ? 0.683 6.043 14.891 1 94.44 14 PHE B N 1
ATOM 769 C CA . PHE B 1 14 ? -0.449 6.953 15.023 1 94.44 14 PHE B CA 1
ATOM 770 C C . PHE B 1 14 ? -1.437 6.441 16.062 1 94.44 14 PHE B C 1
ATOM 772 O O . PHE B 1 14 ? -2.34 7.172 16.484 1 94.44 14 PHE B O 1
ATOM 779 N N . GLY B 1 15 ? -1.24 5.141 16.547 1 95.56 15 GLY B N 1
ATOM 780 C CA . GLY B 1 15 ? -2.094 4.555 17.562 1 95.56 15 GLY B CA 1
ATOM 781 C C . GLY B 1 15 ? -3.434 4.09 17.031 1 95.56 15 GLY B C 1
ATOM 782 O O . GLY B 1 15 ? -4.336 3.752 17.797 1 95.56 15 GLY B O 1
ATOM 783 N N . THR B 1 16 ? -3.609 4.215 15.719 1 97.31 16 THR B N 1
ATOM 784 C CA . THR B 1 16 ? -4.824 3.801 15.031 1 97.31 16 THR B CA 1
ATOM 785 C C . THR B 1 16 ? -4.523 3.455 13.57 1 97.31 16 THR B C 1
ATOM 787 O O . THR B 1 16 ? -3.52 3.9 13.016 1 97.31 16 THR B O 1
ATOM 790 N N . ASP B 1 17 ? -5.406 2.652 12.914 1 97.44 17 ASP B N 1
ATOM 791 C CA . ASP B 1 17 ? -5.188 2.318 11.508 1 97.44 17 ASP B CA 1
ATOM 792 C C . ASP B 1 17 ? -5.957 3.266 10.594 1 97.44 17 ASP B C 1
ATOM 794 O O . ASP B 1 17 ? -5.789 3.227 9.375 1 97.44 17 ASP B O 1
ATOM 798 N N . ARG B 1 18 ? -6.809 4.137 11.219 1 97.94 18 ARG B N 1
ATOM 799 C CA . ARG B 1 18 ? -7.617 5.004 10.367 1 97.94 18 ARG B CA 1
ATOM 800 C C . ARG B 1 18 ? -8.023 6.27 11.109 1 97.94 18 ARG B C 1
ATOM 802 O O . ARG B 1 18 ? -8.305 6.23 12.312 1 97.94 18 ARG B O 1
ATOM 809 N N . ILE B 1 19 ? -8.094 7.371 10.477 1 96.56 19 ILE B N 1
ATOM 810 C CA . ILE B 1 19 ? -8.656 8.609 11 1 96.56 19 ILE B CA 1
ATOM 811 C C . ILE B 1 19 ? -9.562 9.25 9.953 1 96.56 19 ILE B C 1
ATOM 813 O O . ILE B 1 19 ? -9.352 9.086 8.75 1 96.56 19 ILE B O 1
ATOM 817 N N . ILE B 1 20 ? -10.609 9.867 10.414 1 96.69 20 ILE B N 1
ATOM 818 C CA . ILE B 1 20 ? -11.539 10.578 9.539 1 96.69 20 ILE B CA 1
ATOM 819 C C . ILE B 1 20 ? -11.367 12.078 9.711 1 96.69 20 ILE B C 1
ATOM 821 O O . ILE B 1 20 ? -11.406 12.594 10.836 1 96.69 20 ILE B O 1
ATOM 825 N N . LEU B 1 21 ? -11.047 12.742 8.625 1 95.38 21 LEU B N 1
ATOM 826 C CA . LEU B 1 21 ? -10.977 14.195 8.625 1 95.38 21 LEU B CA 1
ATOM 827 C C . LEU B 1 21 ? -12.227 14.805 7.992 1 95.38 21 LEU B C 1
ATOM 829 O O . LEU B 1 21 ? -12.656 14.375 6.922 1 95.38 21 LEU B O 1
ATOM 833 N N . LYS B 1 22 ? -12.781 15.773 8.578 1 93.81 22 LYS B N 1
ATOM 834 C CA . LYS B 1 22 ? -14.055 16.328 8.125 1 93.81 22 LYS B CA 1
ATOM 835 C C . LYS B 1 22 ? -13.828 17.516 7.188 1 93.81 22 LYS B C 1
ATOM 837 O O . LYS B 1 22 ? -14.75 17.938 6.496 1 93.81 22 LYS B O 1
ATOM 842 N N . ASN B 1 23 ? -12.68 17.984 7.023 1 92.06 23 ASN B N 1
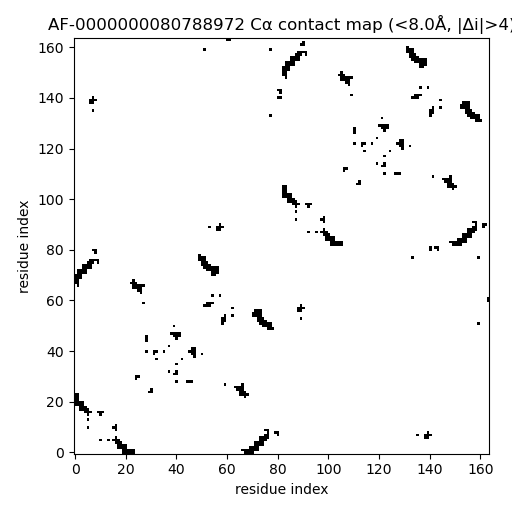ATOM 843 C CA . ASN B 1 23 ? -12.359 19.125 6.172 1 92.06 23 ASN B CA 1
ATOM 844 C C . ASN B 1 23 ? -12.008 18.672 4.754 1 92.06 23 ASN B C 1
ATOM 846 O O . ASN B 1 23 ? -11.836 17.484 4.496 1 92.06 23 ASN B O 1
ATOM 850 N N . SER B 1 24 ? -12.07 19.656 3.887 1 93.12 24 SER B N 1
ATOM 851 C CA . SER B 1 24 ? -11.492 19.484 2.559 1 93.12 24 SER B CA 1
ATOM 852 C C . SER B 1 24 ? -10.078 20.031 2.488 1 93.12 24 SER B C 1
ATOM 854 O O . SER B 1 24 ? -9.711 20.922 3.268 1 93.12 24 SER B O 1
ATOM 856 N N . TYR B 1 25 ? -9.328 19.453 1.578 1 94.25 25 TYR B N 1
ATOM 857 C CA . TYR B 1 25 ? -7.938 19.875 1.4 1 94.25 25 TYR B CA 1
ATOM 858 C C . TYR B 1 25 ? -7.645 20.188 -0.063 1 94.25 25 TYR B C 1
ATOM 860 O O . TYR B 1 25 ? -8.227 19.578 -0.962 1 94.25 25 TYR B O 1
ATOM 868 N N . ASN B 1 26 ? -6.758 21.109 -0.25 1 93.12 26 ASN B N 1
ATOM 869 C CA . ASN B 1 26 ? -6.418 21.5 -1.613 1 93.12 26 ASN B CA 1
ATOM 870 C C . ASN B 1 26 ? -5.672 20.391 -2.348 1 93.12 26 ASN B C 1
ATOM 872 O O . ASN B 1 26 ? -5.855 20.203 -3.553 1 93.12 26 ASN B O 1
ATOM 876 N N . ASP B 1 27 ? -4.773 19.781 -1.679 1 94.5 27 ASP B N 1
ATOM 877 C CA . ASP B 1 27 ? -3.996 18.688 -2.242 1 94.5 27 ASP B CA 1
ATOM 878 C C . ASP B 1 27 ? -3.494 17.75 -1.146 1 94.5 27 ASP B C 1
ATOM 880 O O . ASP B 1 27 ? -3.814 17.922 0.031 1 94.5 27 ASP B O 1
ATOM 884 N N . ILE B 1 28 ? -2.814 16.75 -1.563 1 96 28 ILE B N 1
ATOM 885 C CA . ILE B 1 28 ? -2.359 15.688 -0.676 1 96 28 ILE B CA 1
ATOM 886 C C . ILE B 1 28 ? -1.351 16.25 0.325 1 96 28 ILE B C 1
ATOM 888 O O . ILE B 1 28 ? -1.313 15.82 1.481 1 96 28 ILE B O 1
ATOM 892 N N . ILE B 1 29 ? -0.5 17.203 -0.128 1 95.12 29 ILE B N 1
ATOM 893 C CA . ILE B 1 29 ? 0.509 17.766 0.762 1 95.12 29 ILE B CA 1
ATOM 894 C C . ILE B 1 29 ? -0.173 18.5 1.912 1 95.12 29 ILE B C 1
ATOM 896 O O . ILE B 1 29 ? 0.177 18.312 3.078 1 95.12 29 ILE B O 1
ATOM 900 N N . ASP B 1 30 ? -1.168 19.297 1.533 1 94.12 30 ASP B N 1
ATOM 901 C CA . ASP B 1 30 ? -1.953 20.016 2.535 1 94.12 30 ASP B CA 1
ATOM 902 C C . ASP B 1 30 ? -2.594 19.031 3.525 1 94.12 30 ASP B C 1
ATOM 904 O O . ASP B 1 30 ? -2.619 19.297 4.73 1 94.12 30 ASP B O 1
ATOM 908 N N . LEU B 1 31 ? -3.148 18 3.137 1 96 31 LEU B N 1
ATOM 909 C CA . LEU B 1 31 ? -3.811 17 3.969 1 96 31 LEU B CA 1
ATOM 910 C C . LEU B 1 31 ? -2.82 16.344 4.922 1 96 31 LEU B C 1
ATOM 912 O O . LEU B 1 31 ? -3.074 16.266 6.125 1 96 31 LEU B O 1
ATOM 916 N N . ILE B 1 32 ? -1.664 15.859 4.363 1 96.5 32 ILE B N 1
ATOM 917 C CA . ILE B 1 32 ? -0.699 15.117 5.164 1 96.5 32 ILE B CA 1
ATOM 918 C C . ILE B 1 32 ? -0.109 16.031 6.238 1 96.5 32 ILE B C 1
ATOM 920 O O . ILE B 1 32 ? 0.156 15.586 7.359 1 96.5 32 ILE B O 1
ATOM 924 N N . LYS B 1 33 ? 0.057 17.312 5.91 1 94.12 33 LYS B N 1
ATOM 925 C CA . LYS B 1 33 ? 0.598 18.25 6.879 1 94.12 33 LYS B CA 1
ATOM 926 C C . LYS B 1 33 ? -0.288 18.344 8.117 1 94.12 33 LYS B C 1
ATOM 928 O O . LYS B 1 33 ? 0.195 18.641 9.211 1 94.12 33 LYS B O 1
ATOM 933 N N . GLU B 1 34 ? -1.552 18.094 7.945 1 92.81 34 GLU B N 1
ATOM 934 C CA . GLU B 1 34 ? -2.504 18.156 9.055 1 92.81 34 GLU B CA 1
ATOM 935 C C . GLU B 1 34 ? -2.221 17.078 10.086 1 92.81 34 GLU B C 1
ATOM 937 O O . GLU B 1 34 ? -2.449 17.266 11.281 1 92.81 34 GLU B O 1
ATOM 942 N N . ILE B 1 35 ? -1.694 15.938 9.68 1 93.94 35 ILE B N 1
ATOM 943 C CA . ILE B 1 35 ? -1.598 14.789 10.578 1 93.94 35 ILE B CA 1
ATOM 944 C C . ILE B 1 35 ? -0.13 14.453 10.828 1 93.94 35 ILE B C 1
ATOM 946 O O . ILE B 1 35 ? 0.197 13.734 11.781 1 93.94 35 ILE B O 1
ATOM 950 N N . ASP B 1 36 ? 0.753 14.93 9.898 1 88.25 36 ASP B N 1
ATOM 951 C CA . ASP B 1 36 ? 2.16 14.547 9.844 1 88.25 36 ASP B CA 1
ATOM 952 C C . ASP B 1 36 ? 2.949 15.188 10.984 1 88.25 36 ASP B C 1
ATOM 954 O O . ASP B 1 36 ? 2.762 16.359 11.297 1 88.25 36 ASP B O 1
ATOM 958 N N . LYS B 1 37 ? 3.723 14.453 11.711 1 83.81 37 LYS B N 1
ATOM 959 C CA . LYS B 1 37 ? 4.648 15 12.695 1 83.81 37 LYS B CA 1
ATOM 960 C C . LYS B 1 37 ? 6.043 15.188 12.102 1 83.81 37 LYS B C 1
ATOM 962 O O . LYS B 1 37 ? 7.039 14.758 12.695 1 83.81 37 LYS B O 1
ATOM 967 N N . ASN B 1 38 ? 6.191 15.633 10.852 1 80 38 ASN B N 1
ATOM 968 C CA . ASN B 1 38 ? 7.402 15.953 10.094 1 80 38 ASN B CA 1
ATOM 969 C C . ASN B 1 38 ? 8.156 14.688 9.68 1 80 38 ASN B C 1
ATOM 971 O O . ASN B 1 38 ? 9.383 14.695 9.586 1 80 38 ASN B O 1
ATOM 975 N N . ASP B 1 39 ? 7.492 13.664 9.539 1 90.31 39 ASP B N 1
ATOM 976 C CA . ASP B 1 39 ? 8.117 12.398 9.148 1 90.31 39 ASP B CA 1
ATOM 977 C C . ASP B 1 39 ? 7.875 12.102 7.676 1 90.31 39 ASP B C 1
ATOM 979 O O . ASP B 1 39 ? 8.789 11.664 6.965 1 90.31 39 ASP B O 1
ATOM 983 N N . ILE B 1 40 ? 6.711 12.398 7.242 1 94.94 40 ILE B N 1
ATOM 984 C CA . ILE B 1 40 ? 6.316 12 5.895 1 94.94 40 ILE B CA 1
ATOM 985 C C . ILE B 1 40 ? 6.652 13.117 4.914 1 94.94 40 ILE B C 1
ATOM 987 O O . ILE B 1 40 ? 7.164 12.859 3.82 1 94.94 40 ILE B O 1
ATOM 991 N N . ILE B 1 41 ? 6.359 14.383 5.281 1 96.12 41 ILE B N 1
ATOM 992 C CA . ILE B 1 41 ? 6.656 15.531 4.43 1 96.12 41 ILE B CA 1
ATOM 993 C C . ILE B 1 41 ? 8.039 16.078 4.77 1 96.12 41 ILE B C 1
ATOM 995 O O . ILE B 1 41 ? 8.344 16.344 5.938 1 96.12 41 ILE B O 1
ATOM 999 N N . SER B 1 42 ? 8.898 16.219 3.766 1 93.69 42 SER B N 1
ATOM 1000 C CA . SER B 1 42 ? 10.25 16.734 3.943 1 93.69 42 SER B CA 1
ATOM 1001 C C . SER B 1 42 ? 10.242 18.25 4.191 1 93.69 42 SER B C 1
ATOM 1003 O O . SER B 1 42 ? 9.203 18.891 4.074 1 93.69 42 SER B O 1
ATOM 1005 N N . HIS B 1 43 ? 11.477 18.781 4.543 1 93.06 43 HIS B N 1
ATOM 1006 C CA . HIS B 1 43 ? 11.617 20.203 4.816 1 93.06 43 HIS B CA 1
ATOM 1007 C C . HIS B 1 43 ? 11.273 21.031 3.584 1 93.06 43 HIS B C 1
ATOM 1009 O O . HIS B 1 43 ? 10.766 22.156 3.705 1 93.06 43 HIS B O 1
ATOM 1015 N N . ASP B 1 44 ? 11.422 20.469 2.379 1 93.31 44 ASP B N 1
ATOM 1016 C CA . ASP B 1 44 ? 11.141 21.188 1.141 1 93.31 44 ASP B CA 1
ATOM 1017 C C . ASP B 1 44 ? 9.68 21.031 0.732 1 93.31 44 ASP B C 1
ATOM 1019 O O . ASP B 1 44 ? 9.281 21.453 -0.352 1 93.31 44 ASP B O 1
ATOM 1023 N N . GLY B 1 45 ? 8.938 20.375 1.532 1 92.75 45 GLY B N 1
ATOM 1024 C CA . GLY B 1 45 ? 7.5 20.312 1.312 1 92.75 45 GLY B CA 1
ATOM 1025 C C . GLY B 1 45 ? 7.086 19.172 0.397 1 92.75 45 GLY B C 1
ATOM 1026 O O . GLY B 1 45 ? 5.996 19.203 -0.176 1 92.75 45 GLY B O 1
ATOM 1027 N N . LYS B 1 46 ? 7.945 18.188 0.256 1 93.75 46 LYS B N 1
ATOM 1028 C CA . LYS B 1 46 ? 7.652 17.047 -0.608 1 93.75 46 LYS B CA 1
ATOM 1029 C C . LYS B 1 46 ? 7.465 15.773 0.208 1 93.75 46 LYS B C 1
ATOM 1031 O O . LYS B 1 46 ? 7.938 15.68 1.343 1 93.75 46 LYS B O 1
ATOM 1036 N N . ILE B 1 47 ? 6.699 14.867 -0.29 1 93.56 47 ILE B N 1
ATOM 1037 C CA . ILE B 1 47 ? 6.578 13.555 0.344 1 93.56 47 ILE B CA 1
ATOM 1038 C C . ILE B 1 47 ? 7.895 12.797 0.207 1 93.56 47 ILE B C 1
ATOM 1040 O O . ILE B 1 47 ? 8.422 12.648 -0.898 1 93.56 47 ILE B O 1
ATOM 1044 N N . ARG B 1 48 ? 8.414 12.336 1.322 1 92.44 48 ARG B N 1
ATOM 1045 C CA . ARG B 1 48 ? 9.695 11.641 1.358 1 92.44 48 ARG B CA 1
ATOM 1046 C C . ARG B 1 48 ? 9.625 10.32 0.607 1 92.44 48 ARG B C 1
ATOM 1048 O O . ARG B 1 48 ? 8.57 9.672 0.581 1 92.44 48 ARG B O 1
ATOM 1055 N N . ALA B 1 49 ? 10.875 10.078 0.156 1 88.38 49 ALA B N 1
ATOM 1056 C CA . ALA B 1 49 ? 11 8.734 -0.406 1 88.38 49 ALA B CA 1
ATOM 1057 C C . ALA B 1 49 ? 10.734 7.668 0.656 1 88.38 49 ALA B C 1
ATOM 1059 O O . ALA B 1 49 ? 10.961 7.902 1.846 1 88.38 49 ALA B O 1
ATOM 1060 N N . GLY B 1 50 ? 10.023 6.617 0.463 1 90.88 50 GLY B N 1
ATOM 1061 C CA . GLY B 1 50 ? 9.789 5.562 1.432 1 90.88 50 GLY B CA 1
ATOM 1062 C C . GLY B 1 50 ? 8.32 5.395 1.787 1 90.88 50 GLY B C 1
ATOM 1063 O O . GLY B 1 50 ? 7.957 4.492 2.541 1 90.88 50 GLY B O 1
ATOM 1064 N N . TYR B 1 51 ? 7.68 6.406 1.319 1 93.75 51 TYR B N 1
ATOM 1065 C CA . TYR B 1 51 ? 6.242 6.297 1.528 1 93.75 51 TYR B CA 1
ATOM 1066 C C . TYR B 1 51 ? 5.508 6.148 0.201 1 93.75 51 TYR B C 1
ATOM 1068 O O . TYR B 1 51 ? 5.84 6.824 -0.778 1 93.75 51 TYR B O 1
ATOM 1076 N N . ILE B 1 52 ? 4.562 5.332 0.202 1 93.94 52 ILE B N 1
ATOM 1077 C CA . ILE B 1 52 ? 3.58 5.25 -0.874 1 93.94 52 ILE B CA 1
ATOM 1078 C C . ILE B 1 52 ? 2.264 5.875 -0.421 1 93.94 52 ILE B C 1
ATOM 1080 O O . ILE B 1 52 ? 1.749 5.547 0.651 1 93.94 52 ILE B O 1
ATOM 1084 N N . ILE B 1 53 ? 1.814 6.805 -1.162 1 95.81 53 ILE B N 1
ATOM 1085 C CA . ILE B 1 53 ? 0.534 7.441 -0.876 1 95.81 53 ILE B CA 1
ATOM 1086 C C . ILE B 1 53 ? -0.45 7.152 -2.008 1 95.81 53 ILE B C 1
ATOM 1088 O O . ILE B 1 53 ? -0.159 7.422 -3.176 1 95.81 53 ILE B O 1
ATOM 1092 N N . LEU B 1 54 ? -1.521 6.57 -1.709 1 96.25 54 LEU B N 1
ATOM 1093 C CA . LEU B 1 54 ? -2.578 6.293 -2.676 1 96.25 54 LEU B CA 1
ATOM 1094 C C . LEU B 1 54 ? -3.836 7.09 -2.348 1 96.25 54 LEU B C 1
ATOM 1096 O O . LEU B 1 54 ? -4.203 7.227 -1.18 1 96.25 54 LEU B O 1
ATOM 1100 N N . ILE B 1 55 ? -4.434 7.672 -3.334 1 96.44 55 ILE B N 1
ATOM 1101 C CA . ILE B 1 55 ? -5.758 8.281 -3.227 1 96.44 55 ILE B CA 1
ATOM 1102 C C . ILE B 1 55 ? -6.773 7.438 -4 1 96.44 55 ILE B C 1
ATOM 1104 O O . ILE B 1 55 ? -6.676 7.312 -5.223 1 96.44 55 ILE B O 1
ATOM 1108 N N . ASN B 1 56 ? -7.668 6.805 -3.219 1 95.88 56 ASN B N 1
ATOM 1109 C CA . ASN B 1 56 ? -8.664 5.918 -3.818 1 95.88 56 ASN B CA 1
ATOM 1110 C C . ASN B 1 56 ? -8 4.809 -4.633 1 95.88 56 ASN B C 1
ATOM 1112 O O . ASN B 1 56 ? -8.43 4.516 -5.75 1 95.88 56 ASN B O 1
ATOM 1116 N N . GLY B 1 57 ? -6.914 4.297 -4.137 1 95.38 57 GLY B N 1
ATOM 1117 C CA . GLY B 1 57 ? -6.246 3.131 -4.691 1 95.38 57 GLY B CA 1
ATOM 1118 C C . GLY B 1 57 ? -5.266 3.475 -5.797 1 95.38 57 GLY B C 1
ATOM 1119 O O . GLY B 1 57 ? -4.641 2.586 -6.379 1 95.38 57 GLY B O 1
ATOM 1120 N N . ARG B 1 58 ? -5.164 4.781 -6.051 1 94 58 ARG B N 1
ATOM 1121 C CA . ARG B 1 58 ? -4.289 5.227 -7.129 1 94 58 ARG B CA 1
ATOM 1122 C C . ARG B 1 58 ? -3.176 6.121 -6.598 1 94 58 ARG B C 1
ATOM 1124 O O . ARG B 1 58 ? -3.363 6.828 -5.605 1 94 58 ARG B O 1
ATOM 1131 N N . ASP B 1 59 ? -2.043 6.078 -7.348 1 94.5 59 ASP B N 1
ATOM 1132 C CA . ASP B 1 59 ? -0.92 6.922 -6.949 1 94.5 59 ASP B CA 1
ATOM 1133 C C . ASP B 1 59 ? -1.352 8.375 -6.805 1 94.5 59 ASP B C 1
ATOM 1135 O O . ASP B 1 59 ? -2.014 8.922 -7.688 1 94.5 59 ASP B O 1
ATOM 1139 N N . TYR B 1 60 ? -0.902 9 -5.742 1 94.81 60 TYR B N 1
ATOM 1140 C CA . TYR B 1 60 ? -1.344 10.359 -5.457 1 94.81 60 TYR B CA 1
ATOM 1141 C C . TYR B 1 60 ? -0.834 11.336 -6.512 1 94.81 60 TYR B C 1
ATOM 1143 O O . TYR B 1 60 ? -1.435 12.391 -6.734 1 94.81 60 TYR B O 1
ATOM 1151 N N . ARG B 1 61 ? 0.221 11.039 -7.207 1 92.31 61 ARG B N 1
ATOM 1152 C CA . ARG B 1 61 ? 0.842 11.938 -8.172 1 92.31 61 ARG B CA 1
ATOM 1153 C C . ARG B 1 61 ? -0.054 12.133 -9.391 1 92.31 61 ARG B C 1
ATOM 1155 O O . ARG B 1 61 ? 0.107 13.102 -10.141 1 92.31 61 ARG B O 1
ATOM 1162 N N . ILE B 1 62 ? -0.911 11.203 -9.594 1 90.56 62 ILE B N 1
ATOM 1163 C CA . ILE B 1 62 ? -1.762 11.328 -10.773 1 90.56 62 ILE B CA 1
ATOM 1164 C C . ILE B 1 62 ? -3.119 11.898 -10.375 1 90.56 62 ILE B C 1
ATOM 1166 O O . ILE B 1 62 ? -4.016 12.039 -11.211 1 90.56 62 ILE B O 1
ATOM 1170 N N . TYR B 1 63 ? -3.318 12.102 -9.07 1 86.75 63 TYR B N 1
ATOM 1171 C CA . TYR B 1 63 ? -4.547 12.695 -8.555 1 86.75 63 TYR B CA 1
ATOM 1172 C C . TYR B 1 63 ? -4.434 14.219 -8.492 1 86.75 63 TYR B C 1
ATOM 1174 O O . TYR B 1 63 ? -3.652 14.758 -7.703 1 86.75 63 TYR B O 1
ATOM 1182 N N . ASN B 1 64 ? -5.023 14.977 -9.266 1 82.5 64 ASN B N 1
ATOM 1183 C CA . ASN B 1 64 ? -4.863 16.422 -9.391 1 82.5 64 ASN B CA 1
ATOM 1184 C C . ASN B 1 64 ? -6.141 17.172 -9 1 82.5 64 ASN B C 1
ATOM 1186 O O . ASN B 1 64 ? -6.418 18.25 -9.523 1 82.5 64 ASN B O 1
ATOM 1190 N N . LYS B 1 65 ? -6.914 16.609 -8.117 1 85.69 65 LYS B N 1
ATOM 1191 C CA . LYS B 1 65 ? -8.148 17.25 -7.68 1 85.69 65 LYS B CA 1
ATOM 1192 C C . LYS B 1 65 ? -8.125 17.516 -6.18 1 85.69 65 LYS B C 1
ATOM 1194 O O . LYS B 1 65 ? -7.324 16.938 -5.449 1 85.69 65 LYS B O 1
ATOM 1199 N N . GLN B 1 66 ? -8.922 18.531 -5.836 1 91.44 66 GLN B N 1
ATOM 1200 C CA . GLN B 1 66 ? -9.133 18.75 -4.406 1 91.44 66 GLN B CA 1
AT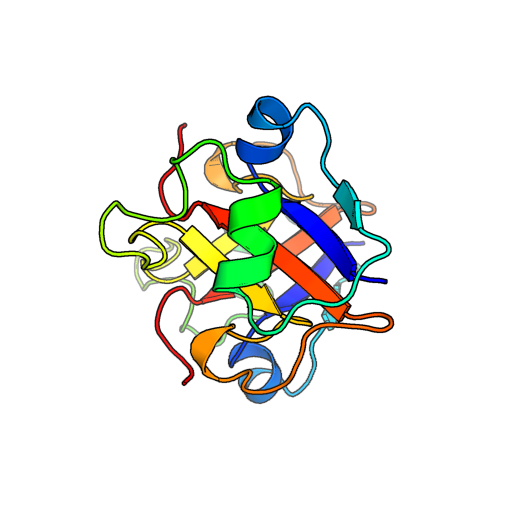OM 1201 C C . GLN B 1 66 ? -9.578 17.453 -3.721 1 91.44 66 GLN B C 1
ATOM 1203 O O . GLN B 1 66 ? -10.312 16.656 -4.305 1 91.44 66 GLN B O 1
ATOM 1208 N N . LEU B 1 67 ? -9.023 17.344 -2.529 1 93.5 67 LEU B N 1
ATOM 1209 C CA . LEU B 1 67 ? -9.406 16.188 -1.727 1 93.5 67 LEU B CA 1
ATOM 1210 C C . LEU B 1 67 ? -10.641 16.484 -0.887 1 93.5 67 LEU B C 1
ATOM 1212 O O . LEU B 1 67 ? -10.719 17.547 -0.247 1 93.5 67 LEU B O 1
ATOM 1216 N N . GLY B 1 68 ? -11.594 15.734 -1 1 82.69 68 GLY B N 1
ATOM 1217 C CA . GLY B 1 68 ? -12.828 15.984 -0.277 1 82.69 68 GLY B CA 1
ATOM 1218 C C . GLY B 1 68 ? -13.695 14.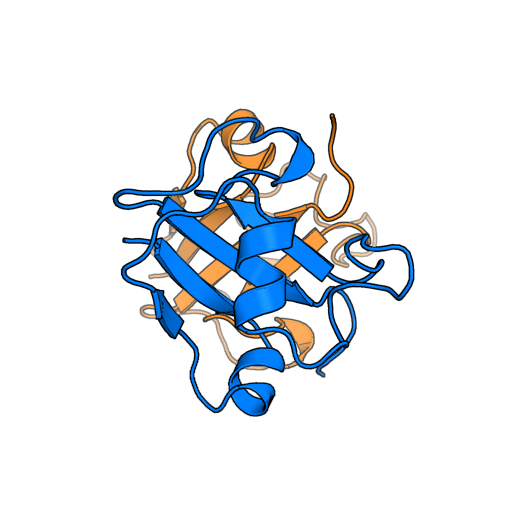742 -0.134 1 82.69 68 GLY B C 1
ATOM 1219 O O . GLY B 1 68 ? -13.18 13.641 0.067 1 82.69 68 GLY B O 1
ATOM 1220 N N . GLU B 1 69 ? -14.945 14.961 -0.553 1 80.06 69 GLU B N 1
ATOM 1221 C CA . GLU B 1 69 ? -16.016 14.117 -0.052 1 80.06 69 GLU B CA 1
ATOM 1222 C C . GLU B 1 69 ? -15.836 12.672 -0.486 1 80.06 69 GLU B C 1
ATOM 1224 O O . GLU B 1 69 ? -15.977 12.344 -1.667 1 80.06 69 GLU B O 1
ATOM 1229 N N . ASN B 1 70 ? -15.445 11.773 0.407 1 90.44 70 ASN B N 1
ATOM 1230 C CA . ASN B 1 70 ? -15.469 10.312 0.412 1 90.44 70 ASN B CA 1
ATOM 1231 C C . ASN B 1 70 ? -14.195 9.734 -0.191 1 90.44 70 ASN B C 1
ATOM 1233 O O . ASN B 1 70 ? -14.203 8.617 -0.721 1 90.44 70 ASN B O 1
ATOM 1237 N N . ASP B 1 71 ? -13.109 10.656 -0.186 1 96.31 71 ASP B N 1
ATOM 1238 C CA . ASP B 1 71 ? -11.828 10.133 -0.655 1 96.31 71 ASP B CA 1
ATOM 1239 C C . ASP B 1 71 ? -11.133 9.328 0.439 1 96.31 71 ASP B C 1
ATOM 1241 O O . ASP B 1 71 ? -11.281 9.625 1.626 1 96.31 71 ASP B O 1
ATOM 1245 N N . THR B 1 72 ? -10.461 8.312 0.063 1 97.44 72 THR B N 1
ATOM 1246 C CA . THR B 1 72 ? -9.609 7.547 0.961 1 97.44 72 THR B CA 1
ATOM 1247 C C . THR B 1 72 ? -8.141 7.742 0.609 1 97.44 72 THR B C 1
ATOM 1249 O O . THR B 1 72 ? -7.754 7.637 -0.557 1 97.44 72 THR B O 1
ATOM 1252 N N . VAL B 1 73 ? -7.371 8.125 1.553 1 97.25 73 VAL B N 1
ATOM 1253 C CA . VAL B 1 73 ? -5.926 8.266 1.417 1 97.25 73 VAL B CA 1
ATOM 1254 C C . VAL B 1 73 ? -5.223 7.164 2.209 1 97.25 73 VAL B C 1
ATOM 1256 O O . VAL B 1 73 ? -5.422 7.039 3.42 1 97.25 73 VAL B O 1
ATOM 1259 N N . GLU B 1 74 ? -4.445 6.324 1.548 1 97.75 74 GLU B N 1
ATOM 1260 C CA . GLU B 1 74 ? -3.639 5.305 2.213 1 97.75 74 GLU B CA 1
ATOM 1261 C C . GLU B 1 74 ? -2.174 5.723 2.287 1 97.75 74 GLU B C 1
ATOM 1263 O O . GLU B 1 74 ? -1.596 6.16 1.291 1 97.75 74 GLU B O 1
ATOM 1268 N N . ILE B 1 75 ? -1.578 5.629 3.426 1 96.62 75 ILE B N 1
ATOM 1269 C CA . ILE B 1 75 ? -0.165 5.918 3.641 1 96.62 75 ILE B CA 1
ATOM 1270 C C . ILE B 1 75 ? 0.577 4.637 4.008 1 96.62 75 ILE B C 1
ATOM 1272 O O . ILE B 1 75 ? 0.286 4.012 5.031 1 96.62 75 ILE B O 1
ATOM 1276 N N . ILE B 1 76 ? 1.509 4.281 3.137 1 95.62 76 ILE B N 1
ATOM 1277 C CA . ILE B 1 76 ? 2.182 2.988 3.232 1 95.62 76 ILE B CA 1
ATOM 1278 C C . ILE B 1 76 ? 3.695 3.195 3.244 1 95.62 76 ILE B C 1
ATOM 1280 O O . ILE B 1 76 ? 4.285 3.564 2.227 1 95.62 76 ILE B O 1
ATOM 1284 N N . PRO B 1 77 ? 4.32 2.957 4.293 1 93.69 77 PRO B N 1
ATOM 1285 C CA . PRO B 1 77 ? 5.785 3.004 4.27 1 93.69 77 PRO B CA 1
ATOM 1286 C C . PRO B 1 77 ? 6.398 1.835 3.504 1 93.69 77 PRO B C 1
ATOM 1288 O O . PRO B 1 77 ? 5.922 0.702 3.613 1 93.69 77 PRO B O 1
ATOM 1291 N N . ILE B 1 78 ? 7.32 2.037 2.445 1 87.25 78 ILE B N 1
ATOM 1292 C CA . ILE B 1 78 ? 8.008 1 1.682 1 87.25 78 ILE B CA 1
ATOM 1293 C C . ILE B 1 78 ? 8.789 0.096 2.629 1 87.25 78 ILE B C 1
ATOM 1295 O O . ILE B 1 78 ? 8.82 -1.124 2.449 1 87.25 78 ILE B O 1
ATOM 1299 N N . ASN B 1 79 ? 10.094 0.651 3.297 1 61.38 79 ASN B N 1
ATOM 1300 C CA . ASN B 1 79 ? 11.07 -0.137 4.043 1 61.38 79 ASN B CA 1
ATOM 1301 C C . ASN B 1 79 ? 10.453 -0.735 5.305 1 61.38 79 ASN B C 1
ATOM 1303 O O . ASN B 1 79 ? 11.086 -1.552 5.98 1 61.38 79 ASN B O 1
ATOM 1307 N N . HIS B 1 80 ? 9.656 -0.167 6.094 1 45.72 80 HIS B N 1
ATOM 1308 C CA . HIS B 1 80 ? 9.961 -0.204 7.52 1 45.72 80 HIS B CA 1
ATOM 1309 C C . HIS B 1 80 ? 9.906 -1.63 8.055 1 45.72 80 HIS B C 1
ATOM 1311 O O . HIS B 1 80 ? 9.211 -2.48 7.5 1 45.72 80 HIS B O 1
ATOM 1317 N N . GLY B 1 81 ? 10.461 -2.236 9.062 1 33.28 81 GLY B N 1
ATOM 1318 C CA . GLY B 1 81 ? 11.164 -3.08 10.016 1 33.28 81 GLY B CA 1
ATOM 1319 C C . GLY B 1 81 ? 10.711 -4.527 9.977 1 33.28 81 GLY B C 1
ATOM 1320 O O . GLY B 1 81 ? 9.531 -4.82 10.164 1 33.28 81 GLY B O 1
ATOM 1321 N N . GLY B 1 82 ? 10.969 -5.805 9.266 1 23.2 82 GLY B N 1
ATOM 1322 C CA . GLY B 1 82 ? 11.406 -6.664 10.352 1 23.2 82 GLY B CA 1
ATOM 1323 C C . GLY B 1 82 ? 12.195 -5.93 11.414 1 23.2 82 GLY B C 1
ATOM 1324 O O . GLY B 1 82 ? 12.719 -4.84 11.164 1 23.2 82 GLY B O 1
#

Solvent-accessible surface area (backbone atoms only — not comparable to full-atom values): 9294 Å² total; per-residue (Å²): 50,30,39,38,34,39,24,42,60,45,19,68,75,71,72,40,50,61,49,78,42,79,56,69,30,73,37,69,65,62,48,46,59,73,74,46,87,69,72,52,45,41,97,87,67,41,76,38,89,54,56,46,49,27,47,73,53,26,54,43,87,77,56,89,56,66,42,26,83,79,40,37,37,38,43,34,64,69,78,75,49,114,49,30,38,38,35,39,26,40,71,44,19,67,75,71,73,41,50,62,50,78,41,77,57,69,30,73,36,68,64,61,48,46,60,74,74,47,86,70,71,51,46,42,97,88,67,41,76,37,89,50,54,44,49,25,48,72,53,26,45,44,87,63,55,89,55,67,42,28,82,78,40,38,37,39,44,34,61,70,75,78,72,128

Foldseek 3Di:
DEKEAEDDCVCVVLVHRIDDDQDKAQAPLRVCVVRDPCPQADPVSHGDPQKFKDKQNHGRVVVRGIGDDPIYIYIYGRDPDD/DEKEAEDDCVCVVLVHRIDDDQDKAAAPLRVCVVRDPCPQADPVSHGDDQKFKDKQNHGRVVPRGIGDDPIYIYIYGRDDDD

Nearest PDB structures (foldseek):
  4wwm-assembly2_B  TM=8.904E-01  e=9.030E-08  Saccharolobus solfataricus 98/2
  6yuc-assembly1_G  TM=7.526E-01  e=3.561E-05  Thermochaetoides the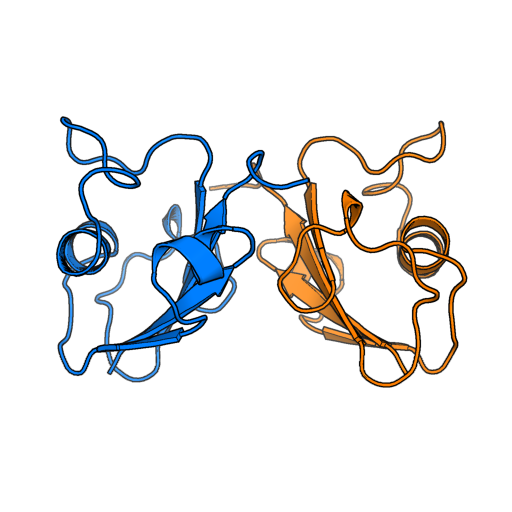rmophila
  6jbz-assembly1_D  TM=6.116E-01  e=2.232E-03  Mycobacterium tuberculosis
  1jwb-assembly1_D-2  TM=7.038E-01  e=8.866E-03  Escherichia coli
  3rpf-assembly3_C  TM=6.575E-01  e=1.080E-02  Helicobacter pylori 26695

Radius of gyration: 16.07 Å; Cα contacts (8 Å, |Δi|>4): 316; chains: 2; bounding box: 30×44×33 Å

InterPro domains:
  IPR012675 Beta-grasp domain superfamily [G3DSA:3.10.20.30] (1-82)
  IPR015221 Ubiquitin-related modifier 1 [PF09138] (31-82)
  IPR016155 Molybdopterin synthase/thiamin biosynthesis sulphur carrier, beta-grasp [SSF54285] (1-82)